Protein AF-A0A2N0NJR3-F1 (afdb_monomer_lite)

Secondary structure (DSSP, 8-state):
---EEEE----TTSS---SSSS-----------PEEEEEEEEETTEEEEEEEEES---HHHHHHHIIIII-

Sequence (71 aa):
MDEASKDNRTLSRGYGYSFKNTFATKKTVFVRRTRYTILPALSLQGIIAVDIMEGSYTKDKFKEFVISNVV

Foldseek 3Di:
DDKDKDFPDDPPPDDDDDPPPDDDDDDDDPDRDWMKIKDFDADPVGTQDIDIDTDDDDPVNVVVCCVPRPD

Organism: NCBI:txid588596

Structure (mmCIF, N/CA/C/O backbone):
data_AF-A0A2N0NJR3-F1
#
_entry.id   AF-A0A2N0NJR3-F1
#
loop_
_atom_site.group_PDB
_atom_site.id
_atom_site.type_symbol
_atom_site.label_atom_id
_atom_site.label_alt_id
_atom_site.label_comp_id
_atom_site.label_asym_id
_atom_site.label_entity_id
_atom_site.label_seq_id
_atom_site.pdbx_PDB_ins_code
_atom_site.Cartn_x
_atom_site.Cartn_y
_atom_site.Cartn_z
_atom_site.occupancy
_atom_site.B_iso_or_equiv
_atom_site.auth_seq_id
_atom_site.auth_comp_id
_atom_site.auth_asym_id
_atom_site.auth_atom_id
_atom_site.pdbx_PDB_model_num
ATOM 1 N N . MET A 1 1 ? -7.679 -8.039 7.057 1.00 83.62 1 MET A N 1
ATOM 2 C CA . MET A 1 1 ? -7.010 -6.884 6.422 1.00 83.62 1 MET A CA 1
ATOM 3 C C . MET A 1 1 ? -5.645 -7.367 5.990 1.00 83.62 1 MET A C 1
ATOM 5 O O . MET A 1 1 ? -5.025 -8.075 6.773 1.00 83.62 1 MET A O 1
ATOM 9 N N . ASP A 1 2 ? -5.224 -7.056 4.774 1.00 87.56 2 ASP A N 1
ATOM 10 C CA . ASP A 1 2 ? -3.910 -7.450 4.251 1.00 87.56 2 ASP A CA 1
ATOM 11 C C . ASP A 1 2 ? -3.388 -6.356 3.314 1.00 87.56 2 ASP A C 1
ATOM 13 O O . ASP A 1 2 ? -4.193 -5.608 2.766 1.00 87.56 2 ASP A O 1
ATOM 17 N N . GLU A 1 3 ? -2.072 -6.237 3.155 1.00 89.06 3 GLU A N 1
ATOM 18 C CA . GLU A 1 3 ? -1.440 -5.213 2.314 1.00 89.06 3 GLU A CA 1
ATOM 19 C C . GLU A 1 3 ? -1.145 -5.763 0.912 1.00 89.06 3 GLU A C 1
ATOM 21 O O . GLU A 1 3 ? -0.440 -6.757 0.744 1.00 89.06 3 GLU A O 1
ATOM 26 N N . ALA A 1 4 ? -1.625 -5.075 -0.126 1.00 89.81 4 ALA A N 1
ATOM 27 C CA . ALA A 1 4 ? -1.362 -5.415 -1.519 1.00 89.81 4 ALA A CA 1
ATOM 28 C C . ALA A 1 4 ? -0.571 -4.304 -2.214 1.00 89.81 4 ALA A C 1
ATOM 30 O O . ALA A 1 4 ? -0.969 -3.145 -2.220 1.00 89.81 4 ALA A O 1
ATOM 31 N N . SER A 1 5 ? 0.534 -4.647 -2.879 1.00 86.81 5 SER A N 1
ATOM 32 C CA . SER A 1 5 ? 1.317 -3.655 -3.625 1.00 86.81 5 SER A CA 1
ATOM 33 C C . SER A 1 5 ? 1.067 -3.745 -5.129 1.00 86.81 5 SER A C 1
ATOM 35 O O . SER A 1 5 ? 1.235 -4.811 -5.726 1.00 86.81 5 SER A O 1
ATOM 37 N N . LYS A 1 6 ? 0.749 -2.615 -5.759 1.00 86.62 6 LYS A N 1
ATOM 38 C CA . LYS A 1 6 ? 0.590 -2.476 -7.206 1.00 86.62 6 LYS A CA 1
ATOM 39 C C . LYS A 1 6 ? 1.715 -1.626 -7.780 1.00 86.62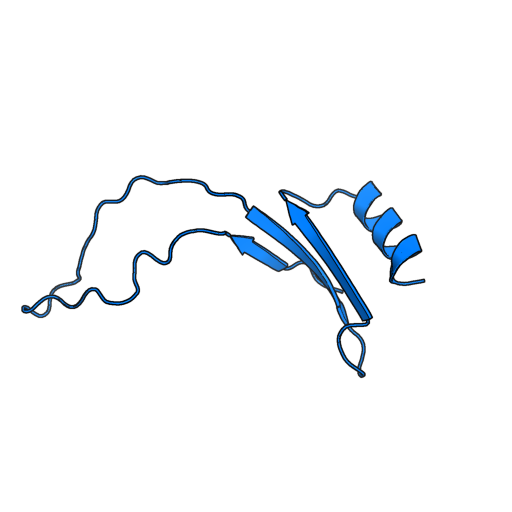 6 LYS A C 1
ATOM 41 O O . LYS A 1 6 ? 1.855 -0.451 -7.466 1.00 86.62 6 LYS A O 1
ATOM 46 N N . ASP A 1 7 ? 2.504 -2.213 -8.670 1.00 81.62 7 ASP A N 1
ATOM 47 C CA . ASP A 1 7 ? 3.486 -1.469 -9.459 1.00 81.62 7 ASP A CA 1
ATOM 48 C C . ASP A 1 7 ? 2.880 -1.093 -10.823 1.00 81.62 7 ASP A C 1
ATOM 50 O O . ASP A 1 7 ? 2.331 -1.953 -11.519 1.00 81.62 7 ASP A O 1
ATOM 54 N N . ASN A 1 8 ? 2.988 0.182 -11.214 1.00 71.19 8 ASN A N 1
ATOM 55 C CA . ASN A 1 8 ? 2.524 0.701 -12.507 1.00 71.19 8 ASN A CA 1
ATOM 56 C C . ASN A 1 8 ? 3.495 0.433 -13.674 1.00 71.19 8 ASN A C 1
ATOM 58 O O . ASN A 1 8 ? 3.421 1.087 -14.725 1.00 71.19 8 ASN A O 1
ATOM 62 N N . ARG A 1 9 ? 4.410 -0.533 -13.525 1.00 69.19 9 ARG A N 1
ATOM 63 C CA . ARG A 1 9 ? 5.220 -1.057 -14.634 1.00 69.19 9 ARG A CA 1
ATOM 64 C C . ARG A 1 9 ? 4.348 -1.405 -15.837 1.00 69.19 9 ARG A C 1
ATOM 66 O O . ARG A 1 9 ? 3.356 -2.124 -15.739 1.00 69.19 9 ARG A O 1
ATOM 73 N N . THR A 1 10 ? 4.785 -0.947 -17.004 1.00 57.25 10 THR A N 1
ATOM 74 C CA . THR A 1 10 ? 4.282 -1.426 -18.289 1.00 57.25 10 THR A CA 1
ATOM 75 C C . THR A 1 10 ? 4.588 -2.922 -18.385 1.00 57.25 10 THR A C 1
ATOM 77 O O . THR A 1 10 ? 5.751 -3.310 -18.266 1.00 57.25 10 THR A O 1
ATOM 80 N N . LEU A 1 11 ? 3.574 -3.767 -18.592 1.00 60.84 11 LEU A N 1
ATOM 81 C CA . LEU A 1 11 ? 3.762 -5.192 -18.880 1.00 60.84 11 LEU A CA 1
ATOM 82 C C . LEU A 1 11 ? 4.575 -5.324 -20.179 1.00 60.84 11 LEU A C 1
ATOM 84 O O . LEU A 1 11 ? 4.029 -5.310 -21.277 1.00 60.84 11 LEU A O 1
ATOM 88 N N . SER A 1 12 ? 5.898 -5.439 -20.084 1.00 61.38 12 SER A N 1
ATOM 89 C CA . SER A 1 12 ? 6.789 -5.523 -21.249 1.00 61.38 12 SER A CA 1
ATOM 90 C C . SER A 1 12 ? 6.784 -6.901 -21.930 1.00 61.38 12 SER A C 1
ATOM 92 O O . SER A 1 12 ? 7.621 -7.163 -22.791 1.00 61.38 12 SER A O 1
ATOM 94 N N . ARG A 1 13 ? 5.835 -7.780 -21.578 1.00 58.69 13 ARG A N 1
ATOM 95 C CA . ARG A 1 13 ? 5.748 -9.176 -22.039 1.00 58.69 13 ARG A CA 1
ATOM 96 C C . ARG A 1 13 ? 4.366 -9.593 -22.566 1.00 58.69 13 ARG A C 1
ATOM 98 O O . ARG A 1 13 ? 4.025 -10.763 -22.489 1.00 58.69 13 ARG A O 1
ATOM 105 N N . GLY A 1 14 ? 3.571 -8.670 -23.107 1.00 59.66 14 GLY A N 1
ATOM 106 C CA . GLY A 1 14 ? 2.226 -9.014 -23.592 1.00 59.66 14 GLY A CA 1
ATOM 107 C C . GLY A 1 14 ? 2.207 -9.969 -24.796 1.00 59.66 14 GLY A C 1
ATOM 108 O O . GLY A 1 14 ? 1.492 -10.961 -24.767 1.00 59.66 14 GLY A O 1
ATOM 109 N N . TYR A 1 15 ? 2.986 -9.684 -25.849 1.00 60.62 15 TYR A N 1
ATOM 110 C CA . TYR A 1 15 ? 2.754 -10.294 -27.174 1.00 60.62 15 TYR A CA 1
ATOM 111 C C . TYR A 1 15 ? 4.029 -10.485 -28.019 1.00 60.62 15 TYR A C 1
ATOM 113 O O . TYR A 1 15 ? 4.035 -10.253 -29.224 1.00 60.62 15 TYR A O 1
ATOM 121 N N . GLY A 1 16 ? 5.150 -10.857 -27.398 1.00 61.62 16 GLY A N 1
ATOM 122 C CA . GLY A 1 16 ? 6.399 -11.115 -28.121 1.00 61.62 16 GLY A CA 1
ATOM 123 C C . GLY A 1 16 ? 6.495 -12.561 -28.605 1.00 61.62 16 GLY A C 1
ATOM 124 O O . GLY A 1 16 ? 7.091 -13.376 -27.911 1.00 61.62 16 GLY A O 1
ATOM 125 N N . TYR A 1 17 ? 5.945 -12.878 -29.778 1.00 63.53 17 TYR A N 1
ATOM 126 C CA . TYR A 1 17 ? 6.216 -14.145 -30.466 1.00 63.53 17 TYR A CA 1
ATOM 127 C C . TYR A 1 17 ? 7.336 -13.928 -31.485 1.00 63.53 17 TYR A C 1
ATOM 129 O O . TYR A 1 17 ? 7.245 -13.025 -32.315 1.00 63.53 17 TYR A O 1
ATOM 137 N N . SER A 1 18 ? 8.406 -14.725 -31.436 1.00 62.88 18 SER A N 1
ATOM 138 C CA . SER A 1 18 ? 9.363 -14.760 -32.544 1.00 62.88 18 SER A CA 1
ATOM 139 C C . SER A 1 18 ? 8.939 -15.803 -33.570 1.00 62.88 18 SER A C 1
ATOM 141 O O . SER A 1 18 ? 8.416 -16.855 -33.223 1.00 62.88 18 SER A O 1
ATOM 143 N N . PHE A 1 19 ? 9.206 -15.522 -34.844 1.00 67.44 19 PHE A N 1
ATOM 144 C CA . PHE A 1 19 ? 8.909 -16.432 -35.954 1.00 67.44 19 PHE A CA 1
ATOM 145 C C . PHE A 1 19 ? 9.681 -17.764 -35.872 1.00 67.44 19 PHE A C 1
ATOM 147 O O . PHE A 1 19 ? 9.225 -18.795 -36.350 1.00 67.44 19 PHE A O 1
ATOM 154 N N . LYS A 1 20 ? 10.861 -17.750 -35.244 1.00 72.19 20 LYS A N 1
ATOM 155 C CA . LYS A 1 20 ? 11.609 -18.954 -34.858 1.00 72.19 20 LYS A CA 1
ATOM 156 C C . LYS A 1 20 ? 11.255 -19.296 -33.415 1.00 72.19 20 LYS A C 1
ATOM 158 O O . LYS A 1 20 ? 10.932 -18.388 -32.664 1.00 72.19 20 LYS A O 1
ATOM 163 N N . ASN A 1 21 ? 11.336 -20.561 -33.012 1.00 69.50 21 ASN A N 1
ATOM 164 C CA . ASN A 1 21 ? 11.002 -21.056 -31.665 1.00 69.50 21 ASN A CA 1
ATOM 165 C C . ASN A 1 21 ? 12.017 -20.594 -30.584 1.00 69.50 21 ASN A C 1
ATOM 167 O O . ASN A 1 21 ? 12.597 -21.381 -29.844 1.00 69.50 21 ASN A O 1
ATOM 171 N N . THR A 1 22 ? 12.305 -19.298 -30.550 1.00 69.81 22 THR A N 1
ATOM 172 C CA . THR A 1 22 ? 13.287 -18.628 -29.703 1.00 69.81 22 THR A CA 1
ATOM 173 C C . THR A 1 22 ? 12.567 -17.720 -28.715 1.00 69.81 22 THR A C 1
ATOM 175 O O . THR A 1 22 ? 11.482 -17.217 -28.982 1.00 69.81 22 THR A O 1
ATOM 178 N N . PHE A 1 23 ? 13.146 -17.474 -27.546 1.00 64.56 23 PHE A N 1
ATOM 179 C CA . PHE A 1 23 ? 12.535 -16.529 -26.616 1.00 64.56 23 PHE A CA 1
ATOM 180 C C . PHE A 1 23 ? 12.708 -15.093 -27.129 1.00 64.56 23 PHE A C 1
ATOM 182 O O . PHE A 1 23 ? 13.828 -14.654 -27.385 1.00 64.56 23 PHE A O 1
ATOM 189 N N . ALA A 1 24 ? 11.614 -14.335 -27.245 1.00 69.81 24 ALA A N 1
ATOM 190 C CA . ALA A 1 24 ? 11.685 -12.912 -27.558 1.00 69.81 24 ALA A CA 1
ATOM 191 C C . ALA A 1 24 ? 12.338 -12.145 -26.390 1.00 69.81 24 ALA A C 1
ATOM 193 O O . ALA A 1 24 ? 11.749 -11.982 -25.317 1.00 69.81 24 ALA A O 1
ATOM 194 N N . THR A 1 25 ? 13.570 -11.672 -26.584 1.00 72.56 25 THR A N 1
ATOM 195 C CA . THR A 1 25 ? 14.305 -10.866 -25.598 1.00 72.56 25 THR A CA 1
ATOM 196 C C . THR A 1 25 ? 14.278 -9.390 -25.981 1.00 72.56 25 THR A C 1
ATOM 198 O O . THR A 1 25 ? 14.785 -9.015 -27.036 1.00 72.56 25 THR A O 1
ATOM 201 N N . LYS A 1 26 ? 13.747 -8.528 -25.106 1.00 73.12 26 LYS A N 1
ATOM 202 C CA . LYS A 1 26 ? 13.816 -7.066 -25.250 1.00 73.12 26 LYS A CA 1
ATOM 203 C C . LYS A 1 26 ? 14.664 -6.491 -24.121 1.00 73.12 26 LYS A C 1
ATOM 205 O O . LYS A 1 26 ? 14.310 -6.640 -22.955 1.00 73.12 26 LYS A O 1
ATOM 210 N N . LYS A 1 27 ? 15.764 -5.810 -24.455 1.00 74.06 27 LYS A N 1
ATOM 211 C CA . LYS A 1 27 ? 16.499 -4.993 -23.480 1.00 74.06 27 LYS A CA 1
ATOM 212 C C . LYS A 1 27 ? 15.694 -3.718 -23.235 1.00 74.06 27 LYS A C 1
ATOM 214 O O . LYS A 1 27 ? 15.490 -2.930 -24.154 1.00 74.06 27 LYS A O 1
ATOM 219 N N . THR A 1 28 ? 15.201 -3.538 -22.017 1.00 70.44 28 THR A N 1
ATOM 220 C CA . THR A 1 28 ? 14.500 -2.319 -21.596 1.00 70.44 28 THR A CA 1
ATOM 221 C C . THR A 1 28 ? 15.214 -1.710 -20.407 1.00 70.44 28 THR A C 1
ATOM 223 O O . THR A 1 28 ? 15.692 -2.437 -19.539 1.00 70.44 28 THR A O 1
ATOM 226 N N . VAL A 1 29 ? 15.249 -0.381 -20.344 1.00 70.50 29 VAL A N 1
ATOM 227 C CA . VAL A 1 29 ? 15.735 0.336 -19.162 1.00 70.50 29 VAL A CA 1
ATOM 228 C C . VAL A 1 29 ? 14.845 -0.019 -17.968 1.00 70.50 29 VAL A C 1
ATOM 230 O O . VAL A 1 29 ? 13.625 -0.142 -18.119 1.00 70.50 29 VAL A O 1
ATOM 233 N N . PHE A 1 30 ? 15.433 -0.198 -16.784 1.00 65.69 30 PHE A N 1
ATOM 234 C CA . PHE A 1 30 ? 14.666 -0.417 -15.561 1.00 65.69 30 PHE A CA 1
ATOM 235 C C . PHE A 1 30 ? 14.042 0.907 -15.105 1.00 65.69 30 PHE A C 1
ATOM 237 O O . PHE A 1 30 ? 14.625 1.655 -14.325 1.00 65.69 30 PHE A O 1
ATOM 244 N N . VAL A 1 31 ? 12.860 1.221 -15.633 1.00 67.75 31 VAL A N 1
ATOM 245 C CA . VAL A 1 31 ? 12.096 2.402 -15.223 1.00 67.75 31 VAL A CA 1
ATOM 246 C C . VAL A 1 31 ? 11.298 2.042 -13.970 1.00 67.75 31 VAL A C 1
ATOM 248 O O . V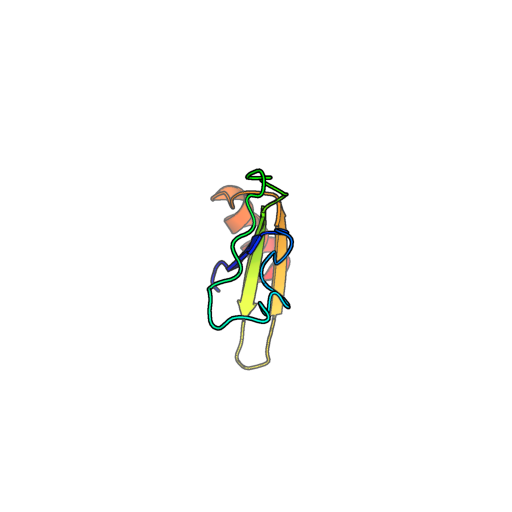AL A 1 31 ? 10.289 1.340 -14.054 1.00 67.75 31 VAL A O 1
ATOM 251 N N . ARG A 1 32 ? 11.750 2.509 -12.798 1.00 63.81 32 ARG A N 1
ATOM 252 C CA . ARG A 1 32 ? 10.921 2.503 -11.583 1.00 63.81 32 ARG A CA 1
ATOM 253 C C . ARG A 1 32 ? 9.799 3.519 -11.780 1.00 63.81 32 ARG A C 1
ATOM 255 O O . ARG A 1 32 ? 10.058 4.716 -11.809 1.00 63.81 32 ARG A O 1
ATOM 262 N N . ARG A 1 33 ? 8.572 3.038 -11.965 1.00 71.62 33 ARG A N 1
ATOM 263 C CA . ARG A 1 33 ? 7.370 3.874 -11.879 1.00 71.62 33 ARG A CA 1
ATOM 264 C C . ARG A 1 33 ? 6.892 3.944 -10.431 1.00 71.62 33 ARG A C 1
ATOM 266 O O . ARG A 1 33 ? 7.441 3.276 -9.555 1.00 71.62 33 ARG A O 1
ATOM 273 N N . THR A 1 34 ? 5.870 4.756 -10.201 1.00 81.6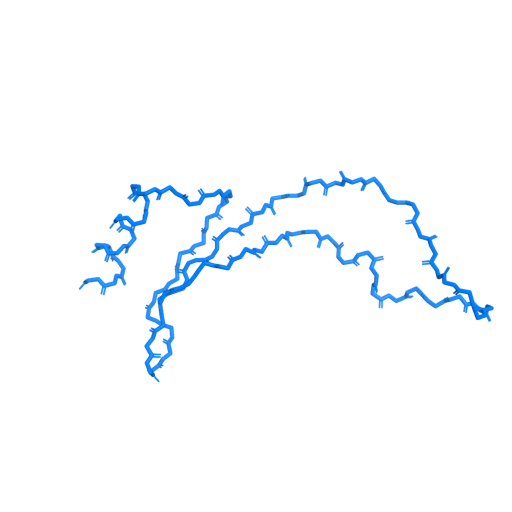2 34 THR A N 1
ATOM 274 C CA . THR A 1 34 ? 5.164 4.823 -8.926 1.00 81.62 34 THR A CA 1
ATOM 275 C C . THR A 1 34 ? 4.650 3.443 -8.508 1.00 81.62 34 THR A C 1
ATOM 277 O O . THR A 1 34 ? 3.982 2.749 -9.285 1.00 81.62 34 THR A O 1
ATOM 280 N N . ARG A 1 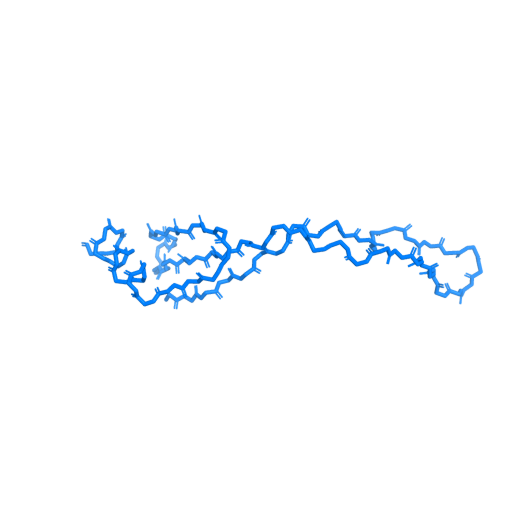35 ? 4.969 3.057 -7.268 1.00 83.75 35 ARG A N 1
ATOM 281 C CA . ARG A 1 35 ? 4.414 1.882 -6.593 1.00 83.75 35 ARG A CA 1
ATOM 282 C C . ARG A 1 35 ? 3.317 2.353 -5.652 1.00 83.75 35 ARG A C 1
ATOM 284 O O . ARG A 1 35 ? 3.572 3.170 -4.770 1.00 83.75 35 ARG A O 1
ATOM 291 N N . TYR A 1 36 ? 2.132 1.802 -5.838 1.00 88.69 36 TYR A N 1
ATOM 292 C CA . TYR A 1 36 ? 1.006 1.996 -4.946 1.00 88.69 36 TYR A CA 1
ATOM 293 C C . TYR A 1 36 ? 0.939 0.850 -3.948 1.00 88.69 36 TYR A C 1
ATOM 295 O O . TYR A 1 36 ? 1.177 -0.312 -4.289 1.00 88.69 36 TYR A O 1
ATOM 303 N N . THR A 1 37 ? 0.588 1.193 -2.726 1.00 90.75 37 THR A N 1
ATOM 304 C CA . THR A 1 37 ? 0.229 0.270 -1.664 1.00 90.75 37 THR A CA 1
ATOM 305 C C . THR A 1 37 ? -1.263 0.416 -1.434 1.00 90.75 37 THR A C 1
ATOM 307 O O . THR A 1 37 ? -1.778 1.525 -1.323 1.00 90.75 37 THR A O 1
ATOM 310 N N . ILE A 1 38 ? -1.952 -0.713 -1.439 1.00 92.25 38 ILE A N 1
ATOM 311 C CA . ILE A 1 38 ? -3.397 -0.833 -1.338 1.00 92.25 38 ILE A CA 1
ATOM 312 C C . ILE A 1 38 ? -3.668 -1.601 -0.051 1.00 92.25 38 ILE A C 1
ATOM 314 O O . ILE A 1 38 ? -3.171 -2.716 0.116 1.00 92.25 38 ILE A O 1
ATOM 318 N N . LEU A 1 39 ? -4.455 -1.017 0.843 1.00 92.81 39 LEU A N 1
ATOM 319 C CA . LEU A 1 39 ? -4.805 -1.613 2.125 1.00 92.81 39 LEU A CA 1
ATOM 320 C C . LEU A 1 39 ? -6.319 -1.864 2.191 1.00 92.81 39 LEU A C 1
ATOM 322 O O . LEU A 1 39 ? -7.074 -1.006 2.651 1.00 92.81 39 LEU A O 1
ATOM 326 N N . PRO A 1 40 ? -6.797 -3.020 1.697 1.00 92.81 40 PRO A N 1
ATOM 327 C CA . PRO A 1 40 ? -8.196 -3.400 1.811 1.00 92.81 40 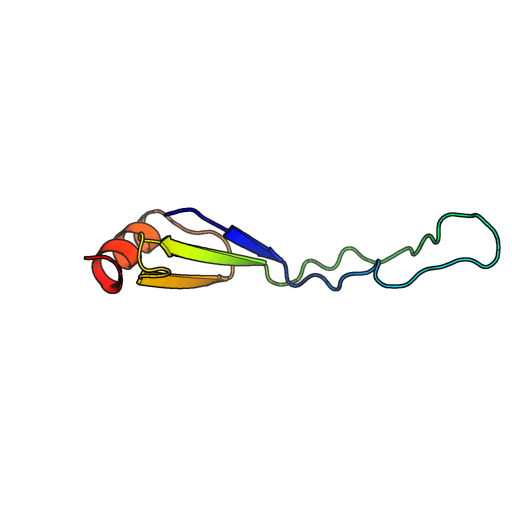PRO A CA 1
ATOM 328 C C . PRO A 1 40 ? -8.553 -3.954 3.201 1.00 92.81 40 PRO A C 1
ATOM 330 O O . PRO A 1 40 ? -7.905 -4.856 3.751 1.00 92.81 40 PRO A O 1
ATOM 333 N N . ALA A 1 41 ? -9.678 -3.481 3.731 1.00 92.06 41 ALA A N 1
ATOM 334 C CA . ALA A 1 41 ? -10.415 -4.111 4.815 1.00 92.06 41 ALA A CA 1
ATOM 335 C C . ALA A 1 41 ? -11.569 -4.938 4.236 1.00 92.06 41 ALA A C 1
ATOM 337 O O . ALA A 1 41 ? -12.458 -4.405 3.575 1.00 92.06 41 ALA A O 1
ATOM 338 N N . LEU A 1 42 ? -11.537 -6.252 4.470 1.00 91.31 42 LEU A N 1
ATOM 339 C CA . LEU A 1 42 ? -12.504 -7.213 3.936 1.00 91.31 42 LEU A CA 1
ATOM 340 C C . LEU A 1 42 ? -13.359 -7.800 5.065 1.00 91.31 42 LEU A C 1
ATOM 342 O O . LEU A 1 42 ? -12.815 -8.178 6.105 1.00 91.31 42 LEU A O 1
ATOM 346 N N . SER A 1 43 ? -14.662 -7.936 4.826 1.00 90.38 43 SER A N 1
ATOM 347 C CA . SER A 1 43 ? -15.596 -8.768 5.593 1.00 90.38 43 SER A CA 1
ATOM 348 C C . SER A 1 43 ? -16.197 -9.867 4.720 1.00 90.38 43 SER A C 1
ATOM 350 O O . SER A 1 43 ? -15.939 -9.962 3.521 1.00 90.38 43 SER A O 1
ATOM 352 N N . LEU A 1 44 ? -17.057 -10.689 5.324 1.00 91.94 44 LEU A N 1
ATOM 353 C CA . LEU A 1 44 ? -17.849 -11.693 4.612 1.00 91.94 44 LEU A CA 1
ATOM 354 C C . LEU A 1 44 ? -18.802 -11.082 3.569 1.00 91.94 44 LEU A C 1
ATOM 356 O O . LEU A 1 44 ? -19.205 -11.776 2.642 1.00 91.94 44 LEU A O 1
ATOM 360 N N . GLN A 1 45 ? -19.153 -9.800 3.700 1.00 90.81 45 GLN A N 1
ATOM 361 C CA . GLN A 1 45 ? -20.026 -9.077 2.769 1.00 90.81 45 GLN A CA 1
ATOM 362 C C . GLN A 1 45 ? -19.250 -8.388 1.636 1.00 90.81 45 GLN A C 1
ATOM 364 O O . GLN A 1 45 ? -19.866 -7.846 0.721 1.00 90.81 45 GLN A O 1
ATOM 369 N N . GLY A 1 46 ? -17.915 -8.415 1.676 1.00 89.81 46 GLY A N 1
ATOM 370 C CA . GLY A 1 46 ? -17.056 -7.820 0.660 1.00 89.81 46 GLY A CA 1
ATOM 371 C C . GLY A 1 46 ? -16.068 -6.812 1.235 1.00 89.81 46 GLY A C 1
ATOM 372 O O . GLY A 1 46 ? -15.543 -6.973 2.334 1.00 89.81 46 GLY A O 1
ATOM 373 N N . ILE A 1 47 ? -15.764 -5.786 0.449 1.00 90.12 47 ILE A N 1
ATOM 374 C CA . ILE A 1 47 ? -14.788 -4.759 0.804 1.00 90.12 47 ILE A CA 1
ATOM 375 C C . ILE A 1 47 ? -15.482 -3.689 1.652 1.00 90.12 47 ILE A C 1
ATOM 377 O O . ILE A 1 47 ? -16.386 -3.018 1.163 1.00 90.12 47 ILE A O 1
ATOM 381 N N . ILE A 1 48 ? -15.053 -3.530 2.905 1.00 90.50 48 ILE A N 1
ATOM 382 C CA . ILE A 1 48 ? -15.571 -2.505 3.825 1.00 90.50 48 ILE A CA 1
ATOM 383 C C . ILE A 1 48 ? -14.901 -1.159 3.548 1.00 90.50 48 ILE A C 1
ATOM 385 O O . ILE A 1 48 ? -15.570 -0.138 3.449 1.00 90.50 48 ILE A O 1
ATOM 389 N N . ALA A 1 49 ? -13.577 -1.170 3.406 1.00 90.50 49 ALA A N 1
ATOM 390 C CA . ALA A 1 49 ? -12.777 0.023 3.175 1.00 90.50 49 ALA A CA 1
ATOM 391 C C . ALA A 1 49 ? -11.542 -0.306 2.342 1.00 90.50 49 ALA A C 1
ATOM 393 O O . ALA A 1 49 ? -11.023 -1.424 2.393 1.00 90.50 49 ALA A O 1
ATOM 394 N N . VAL A 1 50 ? -11.056 0.675 1.586 1.00 91.50 50 VAL A N 1
ATOM 395 C CA . VAL A 1 50 ? -9.806 0.579 0.826 1.00 91.50 50 VAL A CA 1
ATOM 396 C C . VAL A 1 50 ? -9.088 1.903 0.924 1.00 91.50 50 VAL A C 1
ATOM 398 O O . VAL A 1 50 ? -9.655 2.932 0.569 1.00 91.50 50 VAL A O 1
ATOM 401 N N . ASP A 1 51 ? -7.825 1.846 1.321 1.00 92.12 51 ASP A N 1
ATOM 402 C CA . ASP A 1 51 ? -6.910 2.965 1.161 1.00 92.12 51 ASP 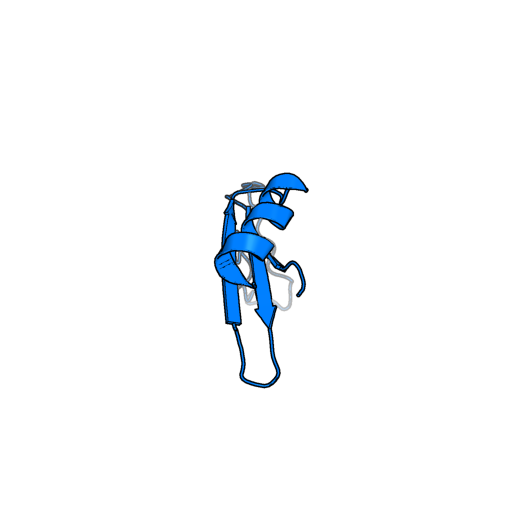A CA 1
ATOM 403 C C . ASP A 1 51 ? -5.861 2.653 0.090 1.00 92.12 51 ASP A C 1
ATOM 405 O O . ASP A 1 51 ? -5.368 1.525 -0.011 1.00 92.12 51 ASP A O 1
ATOM 409 N N . ILE A 1 52 ? -5.549 3.647 -0.741 1.00 90.88 52 ILE A N 1
ATOM 410 C CA . ILE A 1 52 ? -4.563 3.551 -1.819 1.00 90.88 52 ILE A CA 1
ATOM 411 C C . ILE A 1 52 ? -3.591 4.705 -1.653 1.00 90.88 52 ILE A C 1
ATOM 413 O O . ILE A 1 52 ? -3.944 5.864 -1.858 1.00 90.88 52 ILE A O 1
ATOM 417 N N . MET A 1 53 ? -2.335 4.376 -1.372 1.00 90.31 53 MET A N 1
ATOM 418 C CA . MET A 1 53 ? -1.284 5.370 -1.217 1.00 90.31 53 MET A CA 1
ATOM 419 C C . MET A 1 53 ? -0.074 5.073 -2.094 1.00 90.31 53 MET A C 1
ATOM 421 O O . MET A 1 53 ? 0.234 3.925 -2.402 1.00 90.31 53 MET A O 1
ATOM 425 N N . GLU A 1 54 ? 0.642 6.118 -2.493 1.00 89.62 54 GLU A N 1
ATOM 426 C CA . GLU A 1 54 ? 1.953 5.978 -3.122 1.00 89.62 54 GLU A CA 1
ATOM 427 C C . GLU A 1 54 ? 3.028 5.715 -2.056 1.00 89.62 54 GLU A C 1
ATOM 429 O O . GLU A 1 54 ? 3.100 6.400 -1.033 1.00 89.62 54 GLU A O 1
ATOM 434 N N . GLY A 1 55 ? 3.886 4.724 -2.304 1.00 85.19 55 GLY A N 1
ATOM 435 C CA . GLY A 1 55 ? 4.968 4.350 -1.394 1.00 85.19 55 GLY A CA 1
ATOM 436 C C . GLY A 1 55 ? 4.534 3.405 -0.271 1.00 85.19 55 GLY A C 1
ATOM 437 O O . GLY A 1 55 ? 3.529 2.711 -0.382 1.00 85.19 55 GLY A O 1
ATOM 438 N N . SER A 1 56 ? 5.341 3.320 0.788 1.00 83.19 56 SER A N 1
ATOM 439 C CA . SER A 1 56 ? 5.142 2.358 1.880 1.00 83.19 56 SER A CA 1
ATOM 440 C C . SER A 1 56 ? 4.190 2.873 2.957 1.00 83.19 56 SER A C 1
ATOM 442 O O . SER A 1 56 ? 4.205 4.059 3.297 1.00 83.19 56 SER A O 1
ATOM 444 N N . TYR A 1 57 ? 3.440 1.954 3.558 1.00 86.00 57 TYR A N 1
ATOM 445 C CA . TYR A 1 57 ? 2.591 2.237 4.708 1.00 86.00 57 TYR A CA 1
ATOM 446 C C . TYR A 1 57 ? 3.425 2.422 5.987 1.00 86.00 57 TYR A C 1
ATOM 448 O O . TYR A 1 57 ? 4.361 1.666 6.253 1.00 86.00 57 TYR A O 1
ATOM 456 N N . THR A 1 58 ? 3.103 3.435 6.794 1.00 90.12 58 THR A N 1
ATOM 457 C CA . THR A 1 58 ? 3.723 3.656 8.113 1.00 90.12 58 THR A CA 1
ATOM 458 C C . THR A 1 58 ? 2.746 3.288 9.228 1.00 90.12 58 THR A C 1
ATOM 460 O O . THR A 1 58 ? 1.534 3.240 9.021 1.00 90.12 58 THR A O 1
ATOM 463 N N . LYS A 1 59 ? 3.263 3.039 10.439 1.00 89.94 59 LYS A N 1
ATOM 464 C CA . LYS A 1 59 ? 2.430 2.671 11.598 1.00 89.94 59 LYS A CA 1
ATOM 465 C C . LYS A 1 59 ? 1.364 3.722 11.921 1.00 89.94 59 LYS A C 1
ATOM 467 O O . LYS A 1 59 ? 0.260 3.354 12.306 1.00 89.94 59 LYS A O 1
ATOM 472 N N . ASP A 1 60 ? 1.686 5.003 11.763 1.00 92.00 60 ASP A N 1
ATOM 473 C CA . ASP A 1 60 ? 0.762 6.094 12.086 1.00 92.00 60 ASP A CA 1
ATOM 474 C C . ASP A 1 60 ? -0.390 6.164 11.082 1.00 92.00 60 ASP A C 1
ATOM 476 O O . ASP A 1 60 ? -1.548 6.200 11.489 1.00 92.00 60 ASP A O 1
ATOM 480 N N . LYS A 1 61 ? -0.083 6.030 9.785 1.00 88.94 61 LYS A N 1
ATOM 481 C CA . LYS A 1 61 ? -1.098 5.934 8.727 1.00 88.94 61 LYS A CA 1
ATOM 482 C C . LYS A 1 61 ? -2.007 4.725 8.920 1.00 88.94 61 LYS A C 1
ATOM 484 O O . LYS A 1 61 ? -3.206 4.814 8.702 1.00 88.94 61 LYS A O 1
ATOM 489 N N . PHE A 1 62 ? -1.458 3.601 9.390 1.00 89.12 62 PHE A N 1
ATOM 490 C CA . PHE A 1 62 ? -2.255 2.407 9.691 1.00 89.12 62 PHE A CA 1
ATOM 491 C C . PHE A 1 62 ? -3.259 2.648 10.810 1.00 89.12 62 PHE A C 1
ATOM 493 O O . PHE A 1 62 ? -4.422 2.271 10.685 1.00 89.12 62 PHE A O 1
ATOM 500 N N . LYS A 1 63 ? -2.838 3.313 11.888 1.00 90.69 63 LYS A N 1
ATOM 501 C CA . LYS A 1 63 ? -3.755 3.678 12.974 1.00 90.69 63 LYS A CA 1
ATOM 502 C C . LYS A 1 63 ? -4.846 4.626 12.490 1.00 90.69 63 LYS A C 1
ATOM 504 O O . LYS A 1 63 ? -6.009 4.413 12.812 1.00 90.69 63 LYS A O 1
ATOM 509 N N . GLU A 1 64 ? -4.472 5.638 11.712 1.00 91.25 64 GLU A N 1
ATOM 510 C CA . GLU A 1 64 ? -5.417 6.599 11.143 1.00 91.25 64 GLU A CA 1
ATOM 511 C C . GLU A 1 64 ? -6.444 5.911 10.239 1.00 91.25 64 GLU A C 1
ATOM 513 O O . GLU A 1 64 ? -7.640 6.153 10.387 1.00 91.25 64 GLU A O 1
ATOM 518 N N . PHE A 1 65 ? -6.011 4.991 9.376 1.00 88.94 65 PHE A N 1
ATOM 519 C CA . PHE A 1 65 ? -6.902 4.210 8.519 1.00 88.94 65 PHE A CA 1
ATOM 520 C C . PHE A 1 65 ? -7.913 3.384 9.316 1.00 88.94 65 PHE A C 1
ATOM 522 O O . PHE A 1 65 ? -9.104 3.407 9.011 1.00 88.94 65 PHE A O 1
ATOM 529 N N . VAL A 1 66 ? -7.465 2.692 10.368 1.00 89.31 66 VAL A N 1
ATOM 530 C CA . VAL A 1 66 ? -8.359 1.889 11.214 1.00 89.31 66 VAL A CA 1
ATOM 531 C C . VAL A 1 66 ? -9.415 2.769 11.887 1.00 89.31 66 VAL A C 1
ATOM 533 O O . VAL A 1 66 ? -10.590 2.422 11.861 1.00 89.31 66 VAL A O 1
ATOM 536 N N . ILE A 1 67 ? -9.020 3.918 12.441 1.00 90.69 67 ILE A N 1
ATOM 537 C CA . ILE A 1 67 ? -9.940 4.828 13.145 1.00 90.69 67 ILE A CA 1
ATOM 538 C C . ILE A 1 67 ? -10.935 5.494 12.187 1.00 90.69 67 ILE A C 1
ATOM 540 O O . ILE A 1 67 ? -12.077 5.717 12.560 1.00 90.69 67 ILE A O 1
ATOM 544 N N . SER A 1 68 ? -10.497 5.857 10.982 1.00 87.38 68 SER A N 1
ATOM 545 C CA . SER A 1 68 ? -11.305 6.652 10.048 1.00 87.38 68 SER A CA 1
ATOM 546 C C . SER A 1 68 ? -12.221 5.824 9.152 1.00 87.38 68 SER A C 1
ATOM 548 O O . SER A 1 68 ? -13.259 6.325 8.731 1.00 87.38 68 SER A O 1
ATOM 550 N N . ASN A 1 69 ? -11.818 4.598 8.808 1.00 82.88 69 ASN A N 1
ATOM 551 C CA . ASN A 1 69 ? -12.471 3.817 7.757 1.00 82.88 69 ASN A CA 1
ATOM 552 C C . ASN A 1 69 ? -12.956 2.429 8.208 1.00 82.88 69 ASN A C 1
ATOM 554 O O . ASN A 1 69 ? -13.685 1.784 7.456 1.00 82.88 69 ASN A O 1
ATOM 558 N N . VAL A 1 70 ? -12.530 1.929 9.374 1.00 77.81 70 VAL A N 1
ATOM 559 C CA . VAL A 1 70 ? -12.849 0.557 9.826 1.00 77.81 70 VAL A CA 1
ATOM 560 C C . VAL A 1 70 ? -13.691 0.535 11.101 1.00 77.81 70 VAL A C 1
ATOM 562 O O . VAL A 1 70 ? -14.548 -0.340 11.226 1.00 77.81 70 VAL A O 1
ATOM 565 N N . VAL A 1 71 ? -13.424 1.449 12.039 1.00 70.75 71 VAL A N 1
ATOM 566 C CA . VAL A 1 71 ? -14.206 1.663 13.273 1.00 70.75 71 VAL A CA 1
ATOM 567 C C . VAL A 1 71 ? -15.391 2.573 12.984 1.00 70.75 71 VAL A C 1
ATOM 569 O O . VAL A 1 71 ? -16.496 2.235 13.462 1.00 70.75 71 VAL A O 1
#

Radius of gyration: 18.53 Å; chains: 1; bounding box: 36×28×49 Å

pLDDT: mean 80.33, std 11.44, range [57.25, 92.81]